Protein AF-A0A5B6WWS1-F1 (afdb_monomer_lite)

Secondary structure (DSSP, 8-state):
--HHHHHHHHHHTTS------PPPPS---TT-EEEEEEGGGTTEEES-GGG-HHHHHHHHHHHHTTSS-----S--HHHHSPPP---S----------------GGGS---HHHHHHHHHHTTSS-----------S--BTTTTBSS-GGG--

Organism: NCBI:txid47621

Sequence (153 aa):
MSYKELHQNLFDAHVVSPFYLTPLQPLFPKWYDAGAQCEYHAGISGHSIENCTAFKKMVEKLIKMGIVKFDDSPAANVARNPLPNHADQGVNGINDGGKKVKYEITEVKTPLRQVWKEMVERGLIILDSEERSEGKRNYCEFHNRGHGIQECT

pLDDT: mean 75.52, std 18.04, range [39.69, 97.12]

Structure (mmCIF, N/CA/C/O backbone):
data_AF-A0A5B6WWS1-F1
#
_entry.id   AF-A0A5B6WWS1-F1
#
loop_
_atom_site.group_PDB
_atom_site.id
_atom_site.type_symbol
_atom_site.label_atom_id
_atom_site.label_alt_id
_atom_site.label_comp_id
_atom_site.label_asym_id
_atom_site.label_entity_id
_atom_site.label_seq_id
_atom_site.pdbx_PDB_ins_code
_atom_site.Cartn_x
_atom_site.Cartn_y
_atom_site.Cartn_z
_atom_site.occupancy
_atom_site.B_iso_or_equiv
_atom_site.auth_seq_id
_atom_site.auth_comp_id
_atom_site.auth_asym_id
_atom_site.auth_atom_id
_atom_site.pdbx_PDB_model_num
ATOM 1 N N . MET A 1 1 ? 1.277 -13.202 10.695 1.00 86.25 1 MET A N 1
ATOM 2 C CA . MET A 1 1 ? 0.796 -12.998 9.315 1.00 86.25 1 MET A CA 1
ATOM 3 C C . MET A 1 1 ? 1.787 -12.085 8.614 1.00 86.25 1 MET A C 1
ATOM 5 O O . MET A 1 1 ? 2.157 -11.073 9.201 1.00 86.25 1 MET A O 1
ATOM 9 N N . SER A 1 2 ? 2.269 -12.479 7.439 1.00 94.69 2 SER A N 1
ATOM 10 C CA . SER A 1 2 ? 3.133 -11.664 6.570 1.00 94.69 2 SER A CA 1
ATOM 11 C C . SER A 1 2 ? 2.336 -10.562 5.861 1.00 94.69 2 SER A C 1
ATOM 13 O O . SER A 1 2 ? 1.105 -10.640 5.781 1.00 94.69 2 SER A O 1
ATOM 15 N N . TYR A 1 3 ? 3.009 -9.539 5.323 1.00 95.44 3 TYR A N 1
ATOM 16 C CA . TYR A 1 3 ? 2.316 -8.517 4.530 1.00 95.44 3 TYR A CA 1
ATOM 17 C C . TYR A 1 3 ? 1.773 -9.089 3.220 1.00 95.44 3 TYR A C 1
ATOM 19 O O . TYR A 1 3 ? 0.715 -8.654 2.770 1.00 95.44 3 TYR A O 1
ATOM 27 N N . LYS A 1 4 ? 2.432 -10.097 2.644 1.00 95.31 4 LYS A N 1
ATOM 28 C CA . LYS A 1 4 ? 1.928 -10.813 1.468 1.00 95.31 4 LYS A CA 1
ATOM 29 C C . LYS A 1 4 ? 0.587 -11.504 1.722 1.00 95.31 4 LYS A C 1
ATOM 31 O O . LYS A 1 4 ? -0.355 -11.309 0.957 1.00 95.31 4 LYS A O 1
ATOM 36 N N . GLU A 1 5 ? 0.478 -12.268 2.808 1.00 95.75 5 GLU A N 1
ATOM 37 C CA . GLU A 1 5 ? -0.782 -12.925 3.192 1.00 95.75 5 GLU A CA 1
ATOM 38 C C . GLU A 1 5 ? -1.873 -11.897 3.503 1.00 95.75 5 GLU A C 1
ATOM 40 O O . GLU A 1 5 ? -3.014 -12.042 3.068 1.00 95.75 5 GLU A O 1
ATOM 45 N N . LEU A 1 6 ? -1.516 -10.827 4.219 1.00 95.94 6 LEU A N 1
ATOM 46 C CA . LEU A 1 6 ? -2.450 -9.751 4.533 1.00 95.94 6 LEU A CA 1
ATOM 47 C C . LEU A 1 6 ? -2.970 -9.066 3.263 1.00 95.94 6 LEU A C 1
ATOM 49 O O . LEU A 1 6 ? -4.166 -8.820 3.153 1.00 95.94 6 LEU A O 1
ATOM 53 N N . HIS A 1 7 ? -2.094 -8.771 2.302 1.00 96.25 7 HIS A N 1
ATOM 54 C CA . HIS A 1 7 ? -2.489 -8.190 1.023 1.00 96.25 7 HIS A CA 1
ATOM 55 C C . HIS A 1 7 ? -3.470 -9.080 0.276 1.00 96.25 7 HIS A C 1
ATOM 57 O O . HIS A 1 7 ? -4.491 -8.578 -0.180 1.00 96.25 7 HIS A O 1
ATOM 63 N N . GLN A 1 8 ? -3.187 -10.382 0.191 1.00 96.31 8 GLN A N 1
ATOM 64 C CA . GLN A 1 8 ? -4.078 -11.325 -0.476 1.00 96.31 8 GLN A CA 1
ATOM 65 C C . GLN A 1 8 ? -5.467 -11.320 0.174 1.00 96.31 8 GLN A C 1
ATOM 67 O O . GLN A 1 8 ? -6.458 -11.106 -0.516 1.00 96.31 8 GLN A O 1
ATOM 72 N N . ASN A 1 9 ? -5.535 -11.417 1.505 1.00 95.31 9 ASN A N 1
ATOM 73 C CA . ASN A 1 9 ? -6.802 -11.377 2.239 1.00 95.31 9 ASN A CA 1
ATOM 74 C C . ASN A 1 9 ? -7.585 -10.075 1.995 1.00 95.31 9 ASN A C 1
ATOM 76 O O . ASN A 1 9 ? -8.802 -10.098 1.820 1.00 95.31 9 ASN A O 1
ATOM 80 N N . LEU A 1 10 ? -6.898 -8.927 1.989 1.00 95.75 10 LEU A N 1
ATOM 81 C CA . LEU A 1 10 ? -7.531 -7.626 1.754 1.00 95.75 10 LEU A CA 1
ATOM 82 C C . LEU A 1 10 ? -7.980 -7.447 0.301 1.00 95.75 10 LEU A C 1
ATOM 84 O O . LEU A 1 10 ? -8.990 -6.786 0.056 1.00 95.75 10 LEU A O 1
ATOM 88 N N . PHE A 1 11 ? -7.229 -8.001 -0.648 1.00 95.50 11 PHE A N 1
ATOM 89 C CA . PHE A 1 11 ? -7.561 -7.971 -2.065 1.00 95.50 11 PHE A CA 1
ATOM 90 C C . PHE A 1 11 ? -8.777 -8.856 -2.359 1.00 95.50 11 PHE A C 1
ATOM 92 O O . PHE A 1 11 ? -9.732 -8.386 -2.972 1.00 95.50 11 PHE A O 1
ATOM 99 N N . ASP A 1 12 ? -8.804 -10.082 -1.830 1.00 96.25 12 ASP A N 1
ATOM 100 C CA . ASP A 1 12 ? -9.931 -11.012 -1.980 1.00 96.25 12 ASP A CA 1
ATOM 101 C C . ASP A 1 12 ? -11.213 -10.460 -1.330 1.00 96.25 12 ASP A C 1
ATOM 103 O O . ASP A 1 12 ? -12.318 -10.609 -1.855 1.00 96.25 12 ASP A O 1
ATOM 107 N N . ALA A 1 13 ? -11.071 -9.739 -0.213 1.00 95.88 13 ALA A N 1
ATOM 108 C CA . ALA A 1 13 ? -12.163 -9.017 0.437 1.00 95.88 13 ALA A CA 1
ATOM 109 C C . ALA A 1 13 ? -12.550 -7.700 -0.269 1.00 95.88 13 ALA A C 1
ATOM 111 O O . ALA A 1 13 ? -13.444 -7.001 0.206 1.00 95.88 13 ALA A O 1
ATOM 112 N N . HIS A 1 14 ? -11.893 -7.345 -1.379 1.00 94.44 14 HIS A N 1
ATOM 113 C CA . HIS A 1 14 ? -12.109 -6.110 -2.143 1.00 94.44 14 HIS A CA 1
ATOM 114 C C . HIS A 1 14 ? -11.931 -4.821 -1.316 1.00 94.44 14 HIS A C 1
ATOM 116 O O . HIS A 1 14 ? -12.481 -3.769 -1.642 1.00 94.44 14 HIS A O 1
ATOM 122 N N . VAL A 1 15 ? -11.145 -4.887 -0.237 1.00 96.00 15 VAL A N 1
ATOM 123 C CA . VAL A 1 15 ? -10.828 -3.742 0.635 1.00 96.00 15 VAL A CA 1
ATOM 124 C C . VAL A 1 15 ? -9.686 -2.910 0.051 1.00 96.00 15 VAL A C 1
ATOM 126 O O . VAL A 1 15 ? -9.630 -1.695 0.252 1.00 96.00 15 VAL A O 1
ATOM 129 N N . VAL A 1 16 ? -8.769 -3.554 -0.673 1.00 94.56 16 VAL A N 1
ATOM 130 C CA . VAL A 1 16 ? -7.668 -2.898 -1.386 1.00 94.56 16 VAL A CA 1
ATOM 131 C C . VAL A 1 16 ? -7.631 -3.353 -2.839 1.00 94.56 16 VAL A C 1
ATOM 133 O O . VAL A 1 16 ? -8.012 -4.473 -3.163 1.00 94.56 16 VAL A O 1
ATOM 136 N N . SER A 1 17 ? -7.123 -2.488 -3.709 1.00 94.44 17 SER A N 1
ATOM 137 C CA . SER A 1 17 ? -6.822 -2.801 -5.105 1.00 94.44 17 SER A CA 1
ATOM 138 C C . SER A 1 17 ? -5.334 -2.565 -5.384 1.00 94.44 17 SER A C 1
ATOM 140 O O . SER A 1 17 ? -4.721 -1.740 -4.698 1.00 94.44 17 SER A O 1
ATOM 142 N N . PRO A 1 18 ? -4.755 -3.211 -6.413 1.00 92.50 18 PRO A N 1
ATOM 143 C CA . PRO A 1 18 ? -3.413 -2.910 -6.876 1.00 92.50 18 PRO A CA 1
ATOM 144 C C . PRO A 1 18 ? -3.265 -1.421 -7.177 1.00 92.50 18 PRO A C 1
ATOM 146 O O . PRO A 1 18 ? -4.122 -0.802 -7.813 1.00 92.50 18 PRO A O 1
ATOM 149 N N . PHE A 1 19 ? -2.168 -0.848 -6.702 1.00 91.06 19 PHE A N 1
ATOM 150 C CA . PHE A 1 19 ? -1.808 0.541 -6.903 1.00 91.06 19 PHE A CA 1
ATOM 151 C C . PHE A 1 19 ? -0.765 0.652 -8.011 1.00 91.06 19 PHE A C 1
ATOM 153 O O . PHE A 1 19 ? 0.421 0.387 -7.802 1.00 91.06 19 PHE A O 1
ATOM 160 N N . TYR A 1 20 ? -1.214 1.059 -9.192 1.00 90.31 20 TYR A N 1
ATOM 161 C CA . TYR A 1 20 ? -0.364 1.193 -10.366 1.00 90.31 20 TYR A CA 1
ATOM 162 C C . TYR A 1 20 ? 0.607 2.362 -10.205 1.00 90.31 20 TYR A C 1
ATOM 164 O O . TYR A 1 20 ? 0.205 3.509 -10.006 1.00 90.31 20 TYR A O 1
ATOM 172 N N . LEU A 1 21 ? 1.897 2.055 -10.305 1.00 88.44 21 LEU A N 1
ATOM 173 C CA . LEU A 1 21 ? 2.975 3.032 -10.306 1.00 88.44 21 LEU A CA 1
ATOM 174 C C . LEU A 1 21 ? 3.676 3.043 -11.657 1.00 88.44 21 LEU A C 1
ATOM 176 O O . LEU A 1 21 ? 3.761 2.026 -12.342 1.00 88.44 21 LEU A O 1
ATOM 180 N N . THR A 1 22 ? 4.246 4.189 -12.009 1.00 85.88 22 THR A N 1
ATOM 181 C CA . THR A 1 22 ? 5.213 4.251 -13.102 1.00 85.88 22 THR A CA 1
ATOM 182 C C . THR A 1 22 ? 6.509 3.576 -12.641 1.00 85.88 22 THR A C 1
ATOM 184 O O . THR A 1 22 ? 7.047 3.973 -11.601 1.00 85.88 22 THR A O 1
ATOM 187 N N . PRO A 1 23 ? 7.032 2.573 -13.372 1.00 83.50 23 PRO A N 1
ATOM 188 C CA . PRO A 1 23 ? 8.312 1.959 -13.043 1.00 83.50 23 PRO A CA 1
ATOM 189 C C . PRO A 1 23 ? 9.442 2.991 -13.006 1.00 83.50 23 PRO A C 1
ATOM 191 O O . PRO A 1 23 ? 9.460 3.946 -13.787 1.00 83.50 23 PRO A O 1
ATOM 194 N N . LEU A 1 24 ? 10.402 2.787 -12.103 1.00 84.19 24 LEU A N 1
ATOM 195 C CA . LEU A 1 24 ? 11.589 3.635 -12.032 1.00 84.19 24 LEU A CA 1
ATOM 196 C C . LEU A 1 24 ? 12.402 3.518 -13.323 1.00 84.19 24 LEU A C 1
ATOM 198 O O . LEU A 1 24 ? 12.592 2.428 -13.863 1.00 84.19 24 LEU A O 1
ATOM 202 N N . GLN A 1 25 ? 12.905 4.656 -13.795 1.00 85.56 25 GLN A N 1
ATOM 203 C CA . GLN A 1 25 ? 13.852 4.690 -14.902 1.00 85.56 25 GLN A CA 1
ATOM 204 C C . GLN A 1 25 ? 15.257 4.252 -14.435 1.00 85.56 25 GLN A C 1
ATOM 206 O O . GLN A 1 25 ? 15.521 4.299 -13.232 1.00 85.56 25 GLN A O 1
ATOM 211 N N . PRO A 1 26 ? 16.165 3.859 -15.355 1.00 77.88 26 PRO A N 1
ATOM 212 C CA . PRO A 1 26 ? 17.437 3.161 -15.079 1.00 77.88 26 PRO A CA 1
ATOM 213 C C . PRO A 1 26 ? 18.489 3.784 -14.130 1.00 77.88 26 PRO A C 1
ATOM 215 O O . PRO A 1 26 ? 19.613 3.304 -14.070 1.00 77.88 26 PRO A O 1
ATOM 218 N N . LEU A 1 27 ? 18.174 4.797 -13.331 1.00 84.25 27 LEU A N 1
ATOM 219 C CA . LEU A 1 27 ? 19.013 5.298 -12.236 1.00 84.25 27 LEU A CA 1
ATOM 220 C C . LEU A 1 27 ? 18.501 4.737 -10.905 1.00 84.25 27 LEU A C 1
ATOM 222 O O . LEU A 1 27 ? 17.960 5.459 -10.065 1.00 84.25 27 LEU A O 1
ATOM 226 N N . PHE A 1 28 ? 18.618 3.418 -10.742 1.00 87.25 28 PHE A N 1
ATOM 227 C CA . PHE A 1 28 ? 18.028 2.722 -9.605 1.00 87.25 28 PHE A CA 1
ATOM 228 C C . PHE A 1 28 ? 18.725 3.079 -8.279 1.00 87.25 28 PHE A C 1
ATOM 230 O O . PHE A 1 28 ? 19.957 3.059 -8.194 1.00 87.25 28 PHE A O 1
ATOM 237 N N . PRO A 1 29 ? 17.960 3.385 -7.216 1.00 88.38 29 PRO A N 1
ATOM 238 C CA . PRO A 1 29 ? 18.511 3.574 -5.879 1.00 88.38 29 PRO A CA 1
ATOM 239 C C . PRO A 1 29 ? 19.217 2.319 -5.353 1.00 88.38 29 PRO A C 1
ATOM 241 O O . PRO A 1 29 ? 18.876 1.204 -5.727 1.00 88.38 29 PRO A O 1
ATOM 244 N N . LYS A 1 30 ? 20.120 2.476 -4.377 1.00 90.38 30 LYS A N 1
ATOM 245 C CA . LYS A 1 30 ? 20.834 1.341 -3.75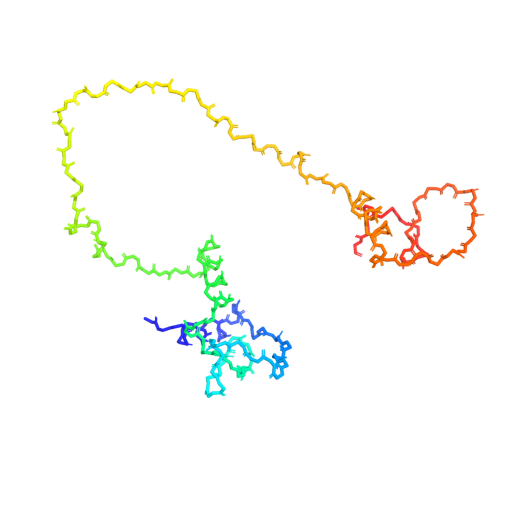1 1.00 90.38 30 LYS A CA 1
ATOM 246 C C . LYS A 1 30 ? 19.923 0.300 -3.088 1.00 90.38 30 LYS A C 1
ATOM 248 O O . LYS A 1 30 ? 20.347 -0.829 -2.897 1.00 90.38 30 LYS A O 1
ATOM 253 N N . TRP A 1 31 ? 18.716 0.695 -2.685 1.00 89.56 31 TRP A N 1
ATOM 254 C CA . TRP A 1 31 ? 17.733 -0.207 -2.080 1.00 89.56 31 TRP A CA 1
ATOM 255 C C . TRP A 1 31 ? 16.928 -1.001 -3.116 1.00 89.56 31 TRP A C 1
ATOM 257 O O . TRP A 1 31 ? 16.173 -1.886 -2.726 1.00 89.56 31 TRP A O 1
ATOM 267 N N . TYR A 1 32 ? 17.049 -0.669 -4.405 1.00 93.19 32 TYR A N 1
ATOM 268 C CA . TYR A 1 32 ? 16.308 -1.323 -5.474 1.00 93.19 32 TYR A CA 1
ATOM 269 C C . TYR A 1 32 ? 16.814 -2.750 -5.687 1.00 93.19 32 TYR A C 1
ATOM 271 O O . TYR A 1 32 ? 17.998 -2.972 -5.938 1.00 93.19 32 TYR A O 1
ATOM 279 N N . ASP A 1 33 ? 15.892 -3.700 -5.651 1.00 93.25 33 ASP A N 1
ATOM 280 C CA . ASP A 1 33 ? 16.120 -5.106 -5.947 1.00 93.25 33 ASP A CA 1
ATOM 281 C C . ASP A 1 33 ? 15.341 -5.501 -7.208 1.00 93.25 33 ASP A C 1
ATOM 283 O O . ASP A 1 33 ? 14.112 -5.581 -7.203 1.00 93.25 33 ASP A O 1
ATOM 287 N N . ALA A 1 34 ? 16.066 -5.760 -8.299 1.00 91.62 34 ALA A N 1
ATOM 288 C CA . ALA A 1 34 ? 15.482 -6.157 -9.579 1.00 91.62 34 ALA A CA 1
ATOM 289 C C . ALA A 1 34 ? 14.774 -7.525 -9.525 1.00 91.62 34 ALA A C 1
ATOM 291 O O . ALA A 1 34 ? 13.881 -7.776 -10.336 1.00 91.62 34 ALA A O 1
ATOM 292 N N . GLY A 1 35 ? 15.168 -8.397 -8.588 1.00 94.06 35 GLY A N 1
ATOM 293 C CA . GLY A 1 35 ? 14.564 -9.714 -8.386 1.00 94.06 35 GLY A CA 1
ATOM 294 C C . GLY A 1 35 ? 13.309 -9.684 -7.514 1.00 94.06 35 GLY A C 1
ATOM 295 O O . GLY A 1 35 ? 12.534 -10.639 -7.528 1.00 94.06 35 GLY A O 1
ATOM 296 N N . ALA A 1 36 ? 13.079 -8.596 -6.777 1.00 95.31 36 ALA A N 1
ATOM 297 C CA . ALA A 1 36 ? 11.898 -8.436 -5.944 1.00 95.31 36 ALA A CA 1
ATOM 298 C C . ALA A 1 36 ? 10.762 -7.754 -6.709 1.00 95.31 36 ALA A C 1
ATOM 300 O O . ALA A 1 36 ? 10.981 -6.775 -7.419 1.00 95.31 36 ALA A O 1
ATOM 301 N N . GLN A 1 37 ? 9.537 -8.232 -6.501 1.00 95.19 37 GLN A N 1
ATOM 302 C CA . GLN A 1 37 ? 8.310 -7.652 -7.044 1.00 95.19 37 GLN A CA 1
ATOM 303 C C . GLN A 1 37 ? 7.326 -7.346 -5.915 1.00 95.19 37 GLN A C 1
ATOM 305 O O . GLN A 1 37 ? 7.267 -8.077 -4.924 1.00 95.19 37 GLN A O 1
ATOM 310 N N . CYS A 1 38 ? 6.544 -6.278 -6.073 1.00 95.75 38 CYS A N 1
ATOM 311 C CA . CYS A 1 38 ? 5.551 -5.865 -5.085 1.00 95.75 38 CYS A CA 1
ATOM 312 C C . CYS A 1 38 ? 4.131 -6.106 -5.603 1.00 95.75 38 CYS A C 1
ATOM 314 O O . CYS A 1 38 ? 3.676 -5.436 -6.531 1.00 95.75 38 CYS A O 1
ATOM 316 N N . GLU A 1 39 ? 3.402 -7.024 -4.972 1.00 95.94 39 GLU A N 1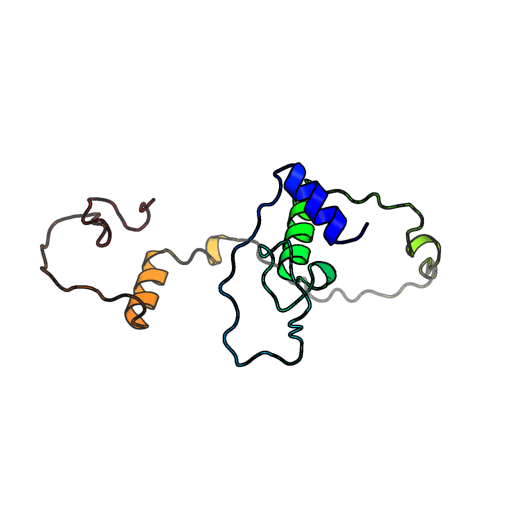
ATOM 317 C CA . GLU A 1 39 ? 2.029 -7.387 -5.337 1.00 95.94 39 GLU A CA 1
ATOM 318 C C . GLU A 1 39 ? 1.065 -6.198 -5.211 1.00 95.94 39 GLU A C 1
ATOM 320 O O . GLU A 1 39 ? 0.225 -5.987 -6.086 1.00 95.94 39 GLU A O 1
ATOM 325 N N . TYR A 1 40 ? 1.252 -5.350 -4.192 1.00 96.56 40 TYR A N 1
ATOM 326 C CA . TYR A 1 40 ? 0.463 -4.126 -4.025 1.00 96.56 40 TYR A CA 1
ATOM 327 C C . TYR A 1 40 ? 0.681 -3.124 -5.164 1.00 96.56 40 TYR A C 1
ATOM 329 O O . TYR A 1 40 ? -0.199 -2.322 -5.450 1.00 96.56 40 TYR A O 1
ATOM 337 N N . HIS A 1 41 ? 1.822 -3.188 -5.854 1.00 96.00 41 HIS A N 1
ATOM 338 C CA . HIS A 1 41 ? 2.132 -2.358 -7.017 1.00 96.00 41 HIS A CA 1
ATOM 339 C C . HIS A 1 41 ? 2.009 -3.114 -8.339 1.00 96.00 41 HIS A C 1
ATOM 341 O O . HIS A 1 41 ? 2.774 -2.865 -9.267 1.00 96.00 41 HIS A O 1
ATOM 347 N N . ALA A 1 42 ? 1.065 -4.056 -8.420 1.00 93.94 42 ALA A N 1
ATOM 348 C CA . ALA A 1 42 ? 0.804 -4.845 -9.623 1.00 93.94 42 ALA A CA 1
ATOM 349 C C . ALA A 1 42 ? 2.054 -5.577 -10.162 1.00 93.94 42 ALA A C 1
ATOM 351 O O . ALA A 1 42 ? 2.224 -5.735 -11.368 1.00 93.94 42 ALA A O 1
ATOM 352 N N . GLY A 1 43 ? 2.944 -6.015 -9.266 1.00 92.94 43 GLY A N 1
ATOM 353 C CA . GLY A 1 43 ? 4.119 -6.816 -9.614 1.00 92.94 43 GLY A CA 1
ATOM 354 C C . GLY A 1 43 ? 5.322 -6.020 -10.127 1.00 92.94 43 GLY A C 1
ATOM 355 O O . GLY A 1 43 ? 6.242 -6.616 -10.681 1.00 92.94 43 GLY A O 1
ATOM 356 N N . ILE A 1 44 ? 5.354 -4.694 -9.947 1.00 91.81 44 ILE A N 1
ATOM 357 C CA . ILE A 1 44 ? 6.513 -3.876 -10.339 1.00 91.81 44 ILE A CA 1
ATOM 358 C C . ILE A 1 44 ? 7.778 -4.338 -9.606 1.00 91.81 44 ILE A C 1
ATOM 360 O O . ILE A 1 44 ? 7.770 -4.526 -8.385 1.00 91.81 44 ILE A O 1
ATOM 364 N N . SER A 1 45 ? 8.871 -4.468 -10.364 1.00 93.31 45 SER A N 1
ATOM 365 C CA . SER A 1 45 ? 10.194 -4.803 -9.838 1.00 93.31 45 SER A CA 1
ATOM 366 C C . SER A 1 45 ? 10.808 -3.656 -9.034 1.00 93.31 45 SER A C 1
ATOM 368 O O . SER A 1 45 ? 10.714 -2.487 -9.425 1.00 93.31 45 SER A O 1
ATOM 370 N N . GLY A 1 46 ? 11.497 -3.992 -7.946 1.00 93.94 46 GLY A N 1
ATOM 371 C CA . GLY A 1 46 ? 12.317 -3.064 -7.169 1.00 93.94 46 GLY A CA 1
ATOM 372 C C . GLY A 1 46 ? 12.270 -3.283 -5.665 1.00 93.94 46 GLY A C 1
ATOM 373 O O . GLY A 1 46 ? 13.240 -2.994 -4.975 1.00 93.94 46 GLY A O 1
ATOM 374 N N . HIS A 1 47 ? 11.146 -3.756 -5.134 1.00 94.94 47 HIS A N 1
ATOM 375 C CA . HIS A 1 47 ? 11.010 -4.108 -3.722 1.00 94.94 47 HIS A CA 1
ATOM 376 C C . HIS A 1 47 ? 9.917 -5.160 -3.545 1.00 94.94 47 HIS A C 1
ATOM 378 O O . HIS A 1 47 ? 9.015 -5.265 -4.371 1.00 94.94 47 HIS A O 1
ATOM 384 N N . SER A 1 48 ? 9.981 -5.920 -2.455 1.00 96.81 48 SER A N 1
ATOM 385 C CA . SER A 1 48 ? 8.925 -6.856 -2.068 1.00 96.81 48 SER A CA 1
ATOM 386 C C . SER A 1 48 ? 7.813 -6.149 -1.295 1.00 96.81 48 SER A C 1
ATOM 388 O O . SER A 1 48 ? 8.035 -5.095 -0.690 1.00 96.81 48 SER A O 1
ATOM 390 N N . ILE A 1 49 ? 6.626 -6.754 -1.229 1.00 96.75 49 ILE A N 1
ATOM 391 C CA . ILE A 1 49 ? 5.521 -6.217 -0.423 1.00 96.75 49 ILE A CA 1
ATOM 392 C C . ILE A 1 49 ? 5.859 -6.081 1.069 1.00 96.75 49 ILE A C 1
ATOM 394 O O . ILE A 1 49 ? 5.409 -5.141 1.723 1.00 96.75 49 ILE A O 1
ATOM 398 N N . GLU A 1 50 ? 6.744 -6.935 1.588 1.00 96.50 50 GLU A N 1
ATOM 399 C CA . GLU A 1 50 ? 7.250 -6.851 2.964 1.00 96.50 50 GLU A CA 1
ATOM 400 C C . GLU A 1 50 ? 7.994 -5.531 3.237 1.00 96.50 50 GLU A C 1
ATOM 402 O O . GLU A 1 50 ? 7.990 -5.023 4.361 1.00 96.50 50 GLU A O 1
ATOM 407 N N . ASN A 1 51 ? 8.585 -4.928 2.203 1.00 95.44 51 ASN A N 1
ATOM 408 C CA . ASN A 1 51 ? 9.287 -3.645 2.264 1.00 95.44 51 ASN A CA 1
ATOM 409 C C . ASN A 1 51 ? 8.477 -2.486 1.660 1.00 95.44 51 ASN A C 1
ATOM 411 O O . ASN A 1 51 ? 8.965 -1.357 1.601 1.00 95.44 51 ASN A O 1
ATOM 415 N N . CYS A 1 52 ? 7.230 -2.723 1.247 1.00 95.50 52 CYS A N 1
ATOM 416 C CA . CYS A 1 52 ? 6.394 -1.706 0.624 1.00 95.50 52 CYS A CA 1
ATOM 417 C C . CYS A 1 52 ? 5.847 -0.715 1.660 1.00 95.50 52 CYS A C 1
ATOM 419 O O . CYS A 1 52 ? 4.828 -0.942 2.315 1.00 95.50 52 CYS A O 1
ATOM 421 N N . THR A 1 53 ? 6.501 0.439 1.785 1.00 94.81 53 THR A N 1
ATOM 422 C CA . THR A 1 53 ? 6.070 1.513 2.695 1.00 94.81 53 THR A CA 1
ATOM 423 C C . THR A 1 53 ? 4.661 2.019 2.379 1.00 94.81 53 THR A C 1
ATOM 425 O O . THR A 1 53 ? 3.917 2.373 3.293 1.00 94.81 53 THR A O 1
ATOM 428 N N . ALA A 1 54 ? 4.270 2.044 1.101 1.00 95.19 54 ALA A N 1
ATOM 429 C CA . ALA A 1 54 ? 2.928 2.456 0.696 1.00 95.19 54 ALA A CA 1
ATOM 430 C C . ALA A 1 54 ? 1.860 1.489 1.228 1.00 95.19 54 ALA A C 1
ATOM 432 O O . ALA A 1 54 ? 0.874 1.934 1.817 1.00 95.19 54 ALA A O 1
ATOM 433 N N . PHE A 1 55 ? 2.093 0.179 1.101 1.00 96.62 55 PHE A N 1
ATOM 434 C CA . PHE A 1 55 ? 1.185 -0.838 1.621 1.00 96.62 55 PHE A CA 1
ATOM 435 C C . PHE A 1 55 ? 1.094 -0.787 3.151 1.00 96.62 55 PHE A C 1
ATOM 437 O O . PHE A 1 55 ? -0.006 -0.765 3.696 1.00 96.62 55 PHE A O 1
ATOM 444 N N . LYS A 1 56 ? 2.225 -0.643 3.857 1.00 97.12 56 LYS A N 1
ATOM 445 C CA . LYS A 1 56 ? 2.243 -0.494 5.326 1.00 97.12 56 LYS A CA 1
ATOM 446 C C . LYS A 1 56 ? 1.403 0.692 5.801 1.00 97.12 56 LYS A C 1
ATOM 448 O O . LYS A 1 56 ? 0.566 0.541 6.686 1.00 97.12 56 LYS A O 1
ATOM 453 N N . LYS A 1 57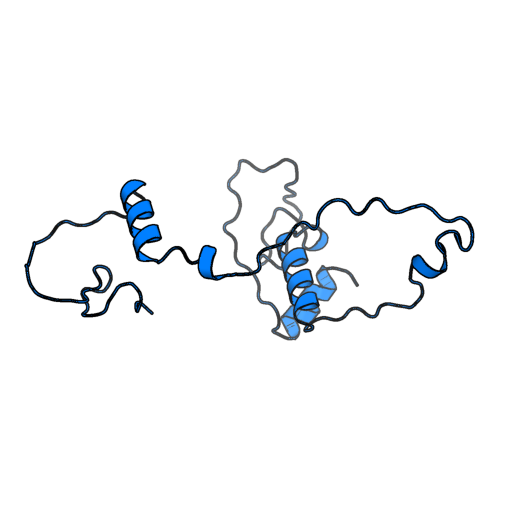 ? 1.551 1.855 5.159 1.00 97.00 57 LYS A N 1
ATOM 454 C CA . LYS A 1 57 ? 0.731 3.042 5.460 1.00 97.00 57 LYS A CA 1
ATOM 455 C C . LYS A 1 57 ? -0.753 2.824 5.161 1.00 97.00 57 LYS A C 1
ATOM 457 O O . LYS A 1 57 ? -1.602 3.340 5.887 1.00 97.00 57 LYS A O 1
ATOM 462 N N . MET A 1 58 ? -1.078 2.073 4.109 1.00 96.50 58 MET A N 1
ATOM 463 C CA . MET A 1 58 ? -2.462 1.711 3.808 1.00 96.50 58 MET A CA 1
ATOM 464 C C . MET A 1 58 ? -3.049 0.822 4.910 1.00 96.50 58 MET A C 1
ATOM 466 O O . MET A 1 58 ? -4.135 1.112 5.405 1.00 96.50 58 MET A O 1
ATOM 470 N N . VAL A 1 59 ? -2.313 -0.198 5.359 1.00 96.00 59 VAL A N 1
ATOM 471 C CA . VAL A 1 59 ? -2.715 -1.061 6.481 1.00 96.00 59 VAL A CA 1
ATOM 472 C C . VAL A 1 59 ? -2.925 -0.238 7.754 1.00 96.00 59 VAL A C 1
ATOM 474 O O . VAL A 1 59 ? -3.974 -0.353 8.381 1.00 96.00 59 VAL A O 1
ATOM 477 N N . GLU A 1 60 ? -2.002 0.664 8.102 1.00 96.31 60 GLU A N 1
ATOM 478 C CA . GLU A 1 60 ? -2.174 1.579 9.241 1.00 96.31 60 GLU A CA 1
ATOM 479 C C . GLU A 1 60 ? -3.461 2.410 9.138 1.00 96.31 60 GLU A C 1
ATOM 481 O O . GLU A 1 60 ? -4.159 2.611 10.133 1.00 96.31 60 GLU A O 1
ATOM 486 N N . LYS A 1 61 ? -3.801 2.893 7.938 1.00 96.62 61 LYS A N 1
ATOM 487 C CA . LYS A 1 61 ? -5.048 3.627 7.701 1.00 96.62 61 LYS A CA 1
ATOM 488 C C . LYS A 1 61 ? -6.271 2.729 7.906 1.00 96.62 61 LYS A C 1
ATOM 490 O O . LYS A 1 61 ? -7.217 3.162 8.559 1.00 96.62 61 LYS A O 1
ATOM 495 N N . LEU A 1 62 ? -6.245 1.492 7.408 1.00 95.75 62 LEU A N 1
ATOM 496 C CA . LEU A 1 62 ? -7.334 0.525 7.596 1.00 95.75 62 LEU A CA 1
ATOM 497 C C . LEU A 1 62 ? -7.546 0.169 9.073 1.00 95.75 62 LEU A C 1
ATOM 499 O O . LEU A 1 62 ? -8.694 0.053 9.502 1.00 95.75 62 LEU A O 1
ATOM 503 N N . ILE A 1 63 ? -6.467 0.066 9.855 1.00 95.25 63 ILE A N 1
ATOM 504 C CA . ILE A 1 63 ? -6.538 -0.125 11.311 1.00 95.25 63 ILE A CA 1
ATOM 505 C C . ILE A 1 63 ? -7.195 1.086 11.975 1.00 95.25 63 ILE A C 1
ATOM 507 O O . ILE A 1 63 ? -8.134 0.933 12.751 1.00 95.25 63 ILE A O 1
ATOM 511 N N . LYS A 1 64 ? -6.754 2.306 11.640 1.00 95.31 64 LYS A N 1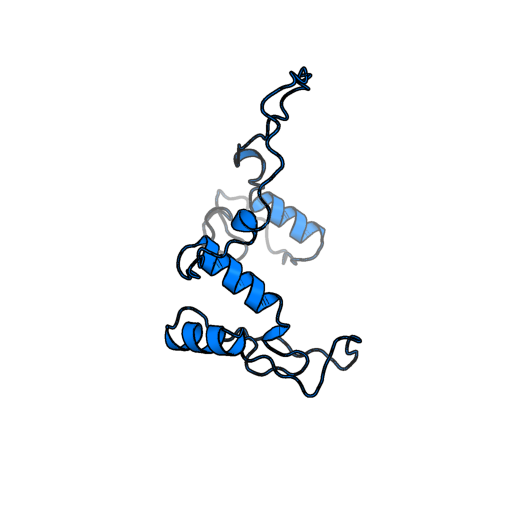
ATOM 512 C CA . LYS A 1 64 ? -7.333 3.546 12.194 1.00 95.31 64 LYS A CA 1
ATOM 513 C C . LYS A 1 64 ? -8.814 3.713 11.851 1.00 95.31 64 LYS A C 1
ATOM 515 O O . LYS A 1 64 ? -9.557 4.287 12.636 1.00 95.31 64 LYS A O 1
ATOM 520 N N . MET A 1 65 ? -9.240 3.210 10.694 1.00 94.50 65 MET A N 1
ATOM 521 C CA . MET A 1 65 ? -10.646 3.181 10.279 1.00 94.50 65 MET A CA 1
ATOM 522 C C . MET A 1 65 ? -11.440 2.031 10.922 1.00 94.50 65 MET A C 1
ATOM 524 O O . MET A 1 65 ? -12.654 1.970 10.753 1.00 94.50 65 MET A O 1
ATOM 528 N N . GLY A 1 66 ? -10.782 1.113 11.637 1.00 93.12 66 GLY A N 1
ATOM 529 C CA . GLY A 1 66 ? -11.407 -0.051 12.267 1.00 93.12 66 GLY A CA 1
ATOM 530 C C . GLY A 1 66 ? -11.818 -1.163 11.296 1.00 93.12 66 GLY A C 1
ATOM 531 O O . GLY A 1 66 ? -12.511 -2.087 11.717 1.00 93.12 66 GLY A O 1
ATOM 532 N N . ILE A 1 67 ? -11.401 -1.082 10.025 1.00 92.50 67 ILE A N 1
ATOM 533 C CA . ILE A 1 67 ? -11.686 -2.084 8.982 1.00 92.50 67 ILE A CA 1
ATOM 534 C C . ILE A 1 67 ? -10.857 -3.345 9.227 1.00 92.50 67 ILE A C 1
ATOM 536 O O . ILE A 1 67 ? -11.358 -4.459 9.105 1.00 92.50 67 ILE A O 1
ATOM 540 N N . VAL A 1 68 ? -9.587 -3.161 9.590 1.00 90.75 68 VAL A N 1
ATOM 541 C CA . VAL A 1 68 ? -8.681 -4.247 9.965 1.00 90.75 68 VAL A CA 1
ATOM 542 C C . VAL A 1 68 ? -8.435 -4.171 11.460 1.00 90.75 68 VAL A C 1
ATOM 544 O O . VAL A 1 68 ? -8.137 -3.104 11.993 1.00 90.75 68 VAL A O 1
ATOM 547 N N . LYS A 1 69 ? -8.534 -5.312 12.136 1.00 88.69 69 LYS A N 1
ATOM 548 C CA . LYS A 1 69 ? -8.165 -5.463 13.540 1.00 88.69 69 LYS A CA 1
ATOM 549 C C . LYS A 1 69 ? -7.173 -6.606 13.640 1.00 88.69 69 LYS A C 1
ATOM 551 O O . LYS A 1 69 ? -7.380 -7.659 13.045 1.00 88.69 69 LYS A O 1
ATOM 556 N N . PHE A 1 70 ? -6.098 -6.368 14.368 1.00 83.31 70 PHE A N 1
ATOM 557 C CA . PHE A 1 70 ? -5.201 -7.421 14.804 1.00 83.31 70 PHE A CA 1
ATOM 558 C C . PHE A 1 70 ? -5.555 -7.685 16.256 1.00 83.31 70 PHE A C 1
ATOM 560 O O . PHE A 1 70 ? -5.698 -6.731 17.020 1.00 83.31 70 PHE A O 1
ATOM 567 N N . ASP A 1 71 ? -5.759 -8.947 16.619 1.00 79.25 71 ASP A N 1
ATOM 568 C CA . ASP A 1 71 ? -5.979 -9.279 18.017 1.00 79.25 71 ASP A CA 1
ATOM 569 C C . ASP A 1 71 ? -4.728 -8.887 18.804 1.00 79.25 71 ASP A C 1
ATOM 571 O O . ASP A 1 71 ? -3.626 -9.383 18.542 1.00 79.25 71 ASP A O 1
ATOM 575 N N . ASP A 1 72 ? -4.905 -7.999 19.779 1.00 61.56 72 ASP A N 1
ATOM 576 C CA . ASP A 1 72 ? -3.921 -7.754 20.821 1.00 61.56 72 ASP A CA 1
ATOM 577 C C . ASP A 1 72 ? -3.858 -9.022 21.679 1.00 61.56 72 ASP A C 1
ATOM 579 O O . ASP A 1 72 ? -4.522 -9.136 22.710 1.00 61.56 72 ASP A O 1
ATOM 583 N N . SER A 1 73 ? -3.113 -10.037 21.233 1.00 56.88 73 SER A N 1
ATOM 584 C CA . SER A 1 73 ? -2.824 -11.184 22.090 1.00 56.88 73 SER A CA 1
ATOM 585 C C . SER A 1 73 ? -2.268 -10.651 23.425 1.00 56.88 73 SER A C 1
ATOM 587 O O . SER A 1 73 ? -1.297 -9.887 23.399 1.00 56.88 73 SER A O 1
ATOM 589 N N . PRO A 1 74 ? -2.836 -11.019 24.595 1.00 50.81 74 PRO A N 1
ATOM 590 C CA . PRO A 1 74 ? -2.530 -10.386 25.882 1.00 50.81 74 PRO A CA 1
ATOM 591 C C . PRO A 1 74 ? -1.110 -10.608 26.401 1.00 50.81 74 PRO A C 1
ATOM 593 O O . PRO A 1 74 ? -0.769 -10.108 27.471 1.00 50.81 74 PRO A O 1
ATOM 596 N N . ALA A 1 75 ? -0.239 -11.286 25.654 1.00 50.22 75 ALA A N 1
ATOM 597 C CA . ALA A 1 75 ? 1.199 -11.193 25.873 1.00 50.22 75 ALA A CA 1
ATOM 598 C C . ALA A 1 75 ? 1.727 -9.829 25.386 1.00 50.22 75 ALA A C 1
ATOM 600 O O . ALA A 1 75 ? 2.736 -9.731 24.690 1.00 50.22 75 ALA A O 1
ATOM 601 N N . ALA A 1 76 ? 1.027 -8.757 25.760 1.00 52.09 76 ALA A N 1
ATOM 602 C CA . ALA A 1 76 ? 1.522 -7.409 25.698 1.00 52.09 76 ALA A CA 1
ATOM 603 C C . ALA A 1 76 ? 2.881 -7.403 26.395 1.00 52.09 76 ALA A C 1
ATOM 605 O O . ALA A 1 76 ? 3.012 -7.797 27.556 1.00 52.09 76 ALA A O 1
ATOM 606 N N . ASN A 1 77 ? 3.893 -6.895 25.702 1.00 54.28 77 ASN A N 1
ATOM 607 C CA . ASN A 1 77 ? 5.221 -6.636 26.259 1.00 54.28 77 ASN A CA 1
ATOM 608 C C . ASN A 1 77 ? 5.166 -5.774 27.550 1.00 54.28 77 ASN A C 1
ATOM 610 O O . ASN A 1 77 ? 6.138 -5.706 28.294 1.00 54.28 77 ASN A O 1
ATOM 614 N N . VAL A 1 78 ? 4.005 -5.169 27.836 1.00 54.09 78 VAL A N 1
ATOM 615 C CA . VAL A 1 78 ? 3.625 -4.461 29.067 1.00 54.09 78 VAL A CA 1
ATOM 616 C C . VAL A 1 78 ? 3.526 -5.387 30.292 1.00 54.09 78 VAL A C 1
ATOM 618 O O . VAL A 1 78 ? 3.953 -4.997 31.372 1.00 54.09 78 VAL A O 1
ATOM 621 N N . ALA A 1 79 ? 3.037 -6.626 30.155 1.00 53.69 79 ALA A N 1
ATOM 622 C CA . ALA A 1 79 ? 2.920 -7.565 31.280 1.00 53.69 79 ALA A CA 1
ATOM 623 C C . ALA A 1 79 ? 4.283 -8.109 31.745 1.00 53.69 79 ALA A C 1
ATOM 625 O O . ALA A 1 79 ? 4.450 -8.473 32.907 1.00 53.69 79 ALA A O 1
ATOM 626 N N . ARG A 1 80 ? 5.274 -8.148 30.843 1.00 53.22 80 ARG A N 1
ATOM 627 C CA . ARG A 1 80 ? 6.641 -8.599 31.151 1.00 53.22 80 ARG A CA 1
ATOM 628 C C . ARG A 1 80 ? 7.553 -7.467 31.635 1.00 53.22 80 ARG A C 1
ATOM 630 O O . ARG A 1 80 ? 8.591 -7.752 32.222 1.00 53.22 80 ARG A O 1
ATOM 637 N N . ASN A 1 81 ? 7.172 -6.211 31.408 1.00 55.97 81 ASN A N 1
ATOM 638 C CA . ASN A 1 81 ? 7.909 -5.037 31.864 1.00 55.97 81 ASN A CA 1
ATOM 639 C C . ASN A 1 81 ? 6.965 -4.053 32.575 1.00 55.97 81 ASN A C 1
ATOM 641 O O . ASN A 1 81 ? 6.669 -2.984 32.030 1.00 55.97 81 ASN A O 1
ATOM 645 N N . PRO A 1 82 ? 6.452 -4.413 33.767 1.00 66.31 82 PRO A N 1
ATOM 646 C CA . PRO A 1 82 ? 5.740 -3.451 34.591 1.00 66.31 82 PRO A CA 1
ATOM 647 C C . PRO A 1 82 ? 6.673 -2.270 34.883 1.00 66.31 82 PRO A C 1
ATOM 649 O O . PRO A 1 82 ? 7.841 -2.454 35.227 1.00 66.31 82 PRO A O 1
ATOM 652 N N . LEU A 1 83 ? 6.166 -1.047 34.716 1.00 64.62 83 LEU A N 1
ATOM 653 C CA . LEU A 1 83 ? 6.881 0.149 35.153 1.00 64.62 83 LEU A CA 1
ATOM 654 C C . LEU A 1 83 ? 7.145 0.046 36.667 1.00 64.62 83 LEU A C 1
ATOM 656 O O . LEU A 1 83 ? 6.284 -0.471 37.388 1.00 64.62 83 LEU A O 1
ATOM 660 N N . PRO A 1 84 ? 8.298 0.525 37.166 1.00 69.75 84 PRO A N 1
ATOM 661 C CA . PRO A 1 84 ? 8.544 0.561 38.597 1.00 69.75 84 PRO A CA 1
ATOM 662 C C . PRO A 1 84 ? 7.412 1.323 39.295 1.00 69.75 84 PRO A C 1
ATOM 664 O O . PRO A 1 84 ? 7.043 2.431 38.901 1.00 69.75 84 PRO A O 1
ATOM 667 N N . ASN A 1 85 ? 6.832 0.698 40.316 1.00 64.31 85 ASN A N 1
ATOM 668 C CA . ASN A 1 85 ? 5.812 1.309 41.151 1.00 64.31 85 ASN A CA 1
ATOM 669 C C . ASN A 1 85 ? 6.454 2.453 41.956 1.00 64.31 85 ASN A C 1
ATOM 671 O O . ASN A 1 85 ? 7.200 2.199 42.898 1.00 64.31 85 ASN A O 1
ATOM 675 N N . HIS A 1 86 ? 6.176 3.700 41.576 1.00 64.12 86 HIS A N 1
ATOM 676 C CA . HIS A 1 86 ? 6.618 4.903 42.288 1.00 64.12 86 HIS A CA 1
ATOM 677 C C . HIS A 1 86 ? 5.536 5.450 43.235 1.00 64.12 86 HIS A C 1
ATOM 679 O O . HIS A 1 86 ? 5.398 6.663 43.395 1.00 64.12 86 HIS A O 1
ATOM 685 N N . ALA A 1 87 ? 4.755 4.576 43.875 1.00 59.56 87 ALA A N 1
ATOM 686 C CA . ALA A 1 87 ? 3.894 4.957 44.992 1.00 59.56 87 ALA A CA 1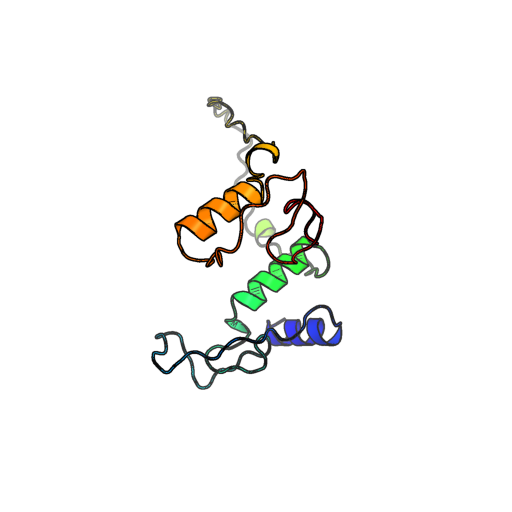
ATOM 687 C C . ALA A 1 87 ? 4.732 5.207 46.257 1.00 59.56 87 ALA A C 1
ATOM 689 O O . ALA A 1 87 ? 4.794 4.359 47.136 1.00 59.56 87 ALA A O 1
ATOM 690 N N . ASP A 1 88 ? 5.440 6.336 46.257 1.00 59.06 88 ASP A N 1
ATOM 691 C CA . ASP A 1 88 ? 5.794 7.199 47.394 1.00 59.06 88 ASP A CA 1
ATOM 692 C C . ASP A 1 88 ? 7.125 7.892 47.114 1.00 59.06 88 ASP A C 1
ATOM 694 O O . ASP A 1 88 ? 8.198 7.422 47.481 1.00 59.06 88 ASP A O 1
ATOM 698 N N . GLN A 1 89 ? 7.049 9.046 46.456 1.00 55.97 89 GLN A N 1
ATOM 699 C CA . GLN A 1 89 ? 7.675 10.269 46.957 1.00 55.97 89 GLN A CA 1
ATOM 700 C C . GLN A 1 89 ? 7.202 11.435 46.094 1.00 55.97 89 GLN A C 1
ATOM 702 O O . GLN A 1 89 ? 7.352 11.433 44.874 1.00 55.97 89 GLN A O 1
ATOM 707 N N . GLY A 1 90 ? 6.569 12.413 46.745 1.00 59.47 90 GLY A N 1
ATOM 708 C CA . GLY A 1 90 ? 5.997 13.590 46.106 1.00 59.47 90 GLY A CA 1
ATOM 709 C C . GLY A 1 90 ? 7.039 14.360 45.303 1.00 59.47 90 GLY A C 1
ATOM 710 O O . GLY A 1 90 ? 7.882 15.055 45.866 1.00 59.47 90 GLY A O 1
ATOM 711 N N . VAL A 1 91 ? 6.951 14.266 43.978 1.00 52.66 91 VAL A N 1
ATOM 712 C CA . VAL A 1 91 ? 7.661 15.158 43.064 1.00 52.66 91 VAL A CA 1
ATOM 713 C C . VAL A 1 91 ? 6.721 16.315 42.751 1.00 52.66 91 VAL A C 1
ATOM 715 O O . VAL A 1 91 ? 5.655 16.132 42.165 1.00 52.66 91 VAL A O 1
ATOM 718 N N . ASN A 1 92 ? 7.100 17.511 43.192 1.00 56.78 92 ASN A N 1
ATOM 719 C CA . ASN A 1 92 ? 6.332 18.731 42.986 1.00 56.78 92 ASN A CA 1
ATOM 720 C C . ASN A 1 92 ? 6.357 19.087 41.488 1.00 56.78 92 ASN A C 1
ATOM 722 O O . ASN A 1 92 ? 7.396 19.476 40.954 1.00 56.78 92 ASN A O 1
ATOM 726 N N . GLY A 1 93 ? 5.234 18.911 40.792 1.00 45.34 93 GLY A N 1
ATOM 727 C CA . GLY A 1 93 ? 5.109 19.283 39.386 1.00 45.34 93 GLY A CA 1
ATOM 728 C C . GLY A 1 93 ? 5.040 20.801 39.235 1.00 45.34 93 GLY A C 1
ATOM 729 O O . GLY A 1 93 ? 4.043 21.416 39.605 1.00 45.34 93 GLY A O 1
ATOM 730 N N . ILE A 1 94 ? 6.082 21.410 38.667 1.00 51.84 94 ILE A N 1
ATOM 731 C CA . ILE A 1 94 ? 5.990 22.764 38.113 1.00 51.84 94 ILE A CA 1
ATOM 732 C C . ILE A 1 94 ? 5.019 22.699 36.928 1.00 51.84 94 ILE A C 1
ATOM 734 O O . ILE A 1 94 ? 5.291 22.047 35.921 1.00 51.84 94 ILE A O 1
ATOM 738 N N . ASN A 1 95 ? 3.862 23.345 37.072 1.00 55.03 95 ASN A N 1
ATOM 739 C CA . ASN A 1 95 ? 2.914 23.563 35.986 1.00 55.03 95 ASN A CA 1
ATOM 740 C C . ASN A 1 95 ? 3.506 24.609 35.033 1.00 55.03 95 ASN A C 1
ATOM 742 O O . ASN A 1 95 ? 3.323 25.809 35.235 1.00 55.03 95 ASN A O 1
ATOM 746 N N . ASP A 1 96 ? 4.253 24.153 34.029 1.00 49.12 96 ASP A N 1
ATOM 747 C CA . ASP A 1 96 ? 4.659 25.010 32.923 1.00 49.12 96 ASP A CA 1
ATOM 748 C C . ASP A 1 96 ? 3.523 25.088 31.894 1.00 49.12 96 ASP A C 1
ATOM 750 O O . ASP A 1 96 ? 3.205 24.124 31.194 1.00 49.12 96 ASP A O 1
ATOM 754 N N . GLY A 1 97 ? 2.883 26.260 31.893 1.00 53.59 97 GLY A N 1
ATOM 755 C CA . GLY A 1 97 ? 2.141 26.881 30.800 1.00 53.59 97 GLY A CA 1
ATOM 756 C C . GLY A 1 97 ? 1.588 25.955 29.722 1.00 53.59 97 GLY A C 1
ATOM 757 O O . GLY A 1 97 ? 2.252 25.658 28.730 1.00 53.59 97 GLY A O 1
ATOM 758 N N . GLY A 1 98 ? 0.309 25.602 29.866 1.00 50.62 98 GLY A N 1
ATOM 759 C CA . GLY A 1 98 ? -0.463 24.867 28.870 1.00 50.62 98 GLY A CA 1
ATOM 760 C C . GLY A 1 98 ? -0.240 25.374 27.442 1.00 50.62 98 GLY A C 1
ATOM 761 O O . GLY A 1 98 ? -0.679 26.463 27.064 1.00 50.62 98 GLY A O 1
ATOM 762 N N . LYS A 1 99 ? 0.392 24.537 26.616 1.00 60.34 99 LYS A N 1
ATOM 763 C CA . LYS A 1 99 ? 0.383 24.692 25.161 1.00 60.34 99 LYS A CA 1
ATOM 764 C C . LYS A 1 99 ? -1.045 24.452 24.679 1.00 60.34 99 LYS A C 1
ATOM 766 O O . LYS A 1 99 ? -1.476 23.314 24.507 1.00 60.34 99 LYS A O 1
ATOM 771 N N . LYS A 1 100 ? -1.795 25.538 24.491 1.00 57.62 100 LYS A N 1
ATOM 772 C CA . LYS A 1 100 ? -3.097 25.529 23.821 1.00 57.62 100 LYS A CA 1
ATOM 773 C C . LYS A 1 100 ? -2.885 25.090 22.374 1.00 57.62 100 LYS A C 1
ATOM 775 O O . LYS A 1 100 ? -2.510 25.897 21.530 1.00 57.62 100 LYS A O 1
ATOM 780 N N . VAL A 1 101 ? -3.117 23.815 22.082 1.00 57.84 101 VAL A N 1
ATOM 781 C CA . VAL A 1 101 ? -3.332 23.384 20.699 1.00 57.84 101 VAL A CA 1
ATOM 782 C C . VAL A 1 101 ? -4.680 23.956 20.270 1.00 57.84 101 VAL A C 1
ATOM 784 O O . VAL A 1 101 ? -5.722 23.602 20.821 1.00 57.84 101 VAL A O 1
ATOM 787 N N . LYS A 1 102 ? -4.640 24.914 19.344 1.00 55.03 102 LYS A N 1
ATOM 788 C CA . LYS A 1 102 ? -5.821 25.549 18.761 1.00 55.03 102 LYS A CA 1
ATOM 789 C C . LYS A 1 102 ? -6.377 24.604 17.689 1.00 55.03 102 LYS A C 1
ATOM 791 O O . LYS A 1 102 ? -5.703 24.325 16.707 1.00 55.03 102 LYS A O 1
ATOM 796 N N . TYR A 1 103 ? -7.579 24.074 17.912 1.00 52.84 103 TYR A N 1
ATOM 797 C CA . TYR A 1 103 ? -8.256 23.106 17.032 1.00 52.84 103 TYR A CA 1
ATOM 798 C C . TYR A 1 103 ? -9.205 23.766 16.010 1.00 52.84 103 TYR A C 1
ATOM 800 O O . TYR A 1 103 ? -10.050 23.098 15.415 1.00 52.84 103 TYR A O 1
ATOM 808 N N . GLU A 1 104 ? -9.100 25.079 15.789 1.00 48.91 104 GLU A N 1
ATOM 809 C CA . GLU A 1 104 ? -9.948 25.776 14.820 1.00 48.91 104 GLU A CA 1
ATOM 810 C C . GLU A 1 104 ? -9.460 25.537 13.380 1.00 48.91 104 GLU A C 1
ATOM 812 O O . GLU A 1 104 ? -8.566 26.202 12.867 1.00 48.91 104 GLU A O 1
ATOM 817 N N . ILE A 1 105 ? -10.098 24.576 12.702 1.00 52.50 105 ILE A N 1
ATOM 818 C CA . ILE A 1 105 ? -9.888 24.220 11.281 1.00 52.50 105 ILE A CA 1
ATOM 819 C C . ILE A 1 105 ? -10.135 25.414 10.331 1.00 52.50 105 ILE A C 1
ATOM 821 O O . ILE A 1 105 ? -9.698 25.410 9.179 1.00 52.50 105 ILE A O 1
ATOM 825 N N . THR A 1 106 ? -10.825 26.455 10.798 1.00 53.22 106 THR A N 1
ATOM 826 C CA . THR A 1 106 ? -11.093 27.689 10.047 1.00 53.22 106 THR A CA 1
ATOM 827 C C . THR A 1 106 ? -9.824 28.458 9.677 1.00 53.22 106 THR A C 1
ATOM 829 O O . THR A 1 106 ? -9.847 29.165 8.673 1.00 53.22 106 THR A O 1
ATOM 832 N N . GLU A 1 107 ? -8.712 28.277 10.399 1.00 50.38 107 GLU A N 1
ATOM 833 C CA . GLU A 1 107 ? -7.440 28.951 10.092 1.00 50.38 107 GLU A CA 1
ATOM 834 C C . GLU A 1 107 ? -6.675 28.322 8.909 1.00 50.38 107 GLU A C 1
ATOM 836 O O . GLU A 1 107 ? -5.797 28.967 8.344 1.00 50.38 107 GLU A O 1
ATOM 841 N N . VAL A 1 108 ? -7.021 27.097 8.482 1.00 53.97 108 VAL A N 1
ATOM 842 C CA . VAL A 1 108 ? -6.282 26.346 7.435 1.00 53.97 108 VAL A CA 1
ATOM 843 C C . VAL A 1 108 ? -7.066 26.229 6.120 1.00 53.97 108 VAL A C 1
ATOM 845 O O . VAL A 1 108 ? -6.603 25.630 5.151 1.00 53.97 108 VAL A O 1
ATOM 848 N N . LYS A 1 109 ? -8.267 26.811 6.030 1.00 62.84 109 LYS A N 1
ATOM 849 C CA . LYS A 1 109 ? -9.014 26.860 4.766 1.00 62.84 109 LYS A CA 1
ATOM 850 C C . LYS A 1 109 ? -8.501 28.001 3.894 1.00 62.84 109 LYS A C 1
ATOM 852 O O . LYS A 1 109 ? -9.153 29.031 3.765 1.00 62.84 109 LYS A O 1
ATOM 857 N N . THR A 1 110 ? -7.349 27.806 3.260 1.00 70.69 110 THR A N 1
ATOM 858 C CA . THR A 1 110 ? -6.951 28.627 2.112 1.00 70.69 110 THR A CA 1
ATOM 859 C C . THR A 1 110 ? -8.008 28.434 1.017 1.00 70.69 110 THR A C 1
ATOM 861 O O . THR A 1 110 ? -8.169 27.312 0.530 1.00 70.69 110 THR A O 1
ATOM 864 N N . PRO A 1 111 ? -8.785 29.464 0.633 1.00 74.31 111 PRO A N 1
ATOM 865 C CA . PRO A 1 111 ? -9.806 29.312 -0.395 1.00 74.31 111 PRO A CA 1
ATOM 866 C C . PRO A 1 111 ? -9.168 28.898 -1.721 1.00 74.31 111 PRO A C 1
ATOM 868 O O . PRO A 1 111 ? -8.076 29.368 -2.048 1.00 74.31 111 PRO A O 1
ATOM 871 N N . LEU A 1 112 ? -9.874 28.113 -2.544 1.00 69.88 112 LEU A N 1
ATOM 872 C CA . LEU A 1 112 ? -9.358 27.659 -3.849 1.00 69.88 112 LEU A CA 1
ATOM 873 C C . LEU A 1 112 ? -8.888 28.815 -4.744 1.00 69.88 112 LEU A C 1
ATOM 875 O O . LEU A 1 112 ? -7.973 28.652 -5.537 1.00 69.88 112 LEU A O 1
ATOM 879 N N . ARG A 1 113 ? -9.446 30.018 -4.563 1.00 72.38 113 ARG A N 1
ATOM 880 C CA . ARG A 1 113 ? -9.032 31.231 -5.275 1.00 72.38 113 ARG A CA 1
ATOM 881 C C . ARG A 1 113 ? -7.612 31.683 -4.912 1.00 72.38 113 ARG A C 1
ATOM 883 O O . ARG A 1 113 ? -6.911 32.218 -5.762 1.00 72.38 113 ARG A O 1
ATOM 890 N N . GLN A 1 114 ? -7.195 31.508 -3.657 1.00 73.50 114 GLN A N 1
ATOM 891 C CA . GLN A 1 114 ? -5.823 31.811 -3.235 1.00 73.50 114 GLN A CA 1
ATOM 892 C C . GLN A 1 114 ? -4.847 30.767 -3.775 1.00 73.50 114 GLN A C 1
ATOM 894 O O . GLN A 1 114 ? -3.795 31.138 -4.282 1.00 73.50 114 GLN A O 1
ATOM 899 N N . VAL A 1 115 ? -5.233 29.489 -3.750 1.00 76.25 115 VAL A N 1
ATOM 900 C CA . VAL A 1 115 ? -4.446 28.408 -4.364 1.00 76.25 115 VAL A CA 1
ATOM 901 C C . VAL A 1 115 ? -4.293 28.643 -5.872 1.00 76.25 115 VAL A C 1
ATOM 903 O O . VAL A 1 115 ? -3.189 28.554 -6.393 1.00 76.25 115 VAL A O 1
ATOM 906 N N . TRP A 1 116 ? -5.371 29.042 -6.553 1.00 72.56 116 TRP A N 1
ATOM 907 C CA . TRP A 1 116 ? -5.382 29.379 -7.979 1.00 72.56 116 TRP A CA 1
ATOM 908 C C . TRP A 1 116 ? -4.372 30.466 -8.339 1.00 72.56 116 TRP A C 1
ATOM 910 O O . TRP A 1 116 ? -3.551 30.285 -9.234 1.00 72.56 116 TRP A O 1
ATOM 920 N N . LYS A 1 117 ? -4.401 31.584 -7.604 1.00 77.06 117 LYS A N 1
ATOM 921 C CA . LYS A 1 117 ? -3.481 32.704 -7.820 1.00 77.06 117 LYS A CA 1
ATOM 922 C C . LYS A 1 117 ? -2.017 32.256 -7.720 1.00 77.06 117 LYS A C 1
ATOM 924 O O . LYS A 1 117 ? -1.223 32.601 -8.588 1.00 77.06 117 LYS A O 1
ATOM 929 N N . GLU A 1 118 ? -1.686 31.451 -6.712 1.00 79.69 118 GLU A N 1
ATOM 930 C CA . GLU A 1 118 ? -0.334 30.909 -6.521 1.00 79.69 118 GLU A CA 1
ATOM 931 C C . GLU A 1 118 ? 0.084 29.947 -7.640 1.00 79.69 118 GLU A C 1
ATOM 933 O O . GLU A 1 118 ? 1.242 29.940 -8.055 1.00 79.69 118 GLU A O 1
ATOM 938 N N . MET A 1 119 ? -0.842 29.130 -8.148 1.00 79.38 119 MET A N 1
ATOM 939 C CA . MET A 1 119 ? -0.558 28.208 -9.251 1.00 79.38 119 MET A CA 1
ATOM 940 C C . MET A 1 119 ? -0.254 28.956 -10.556 1.00 79.38 119 MET A C 1
ATOM 942 O O . MET A 1 119 ? 0.672 28.567 -11.267 1.00 79.38 119 MET A O 1
ATOM 946 N N . VAL A 1 120 ? -0.975 30.046 -10.837 1.00 76.69 120 VAL A N 1
ATOM 947 C CA . VAL A 1 120 ? -0.708 30.928 -11.987 1.00 76.69 120 VAL A CA 1
ATOM 948 C C . VAL A 1 120 ? 0.629 31.654 -11.823 1.00 76.69 120 VAL A C 1
ATOM 950 O O . VAL A 1 120 ? 1.440 31.656 -12.743 1.00 76.69 120 VAL A O 1
ATOM 953 N N . GLU A 1 121 ? 0.904 32.221 -10.645 1.00 78.88 121 GLU A N 1
ATOM 954 C CA . GLU A 1 121 ? 2.159 32.941 -10.373 1.00 78.88 121 GLU A CA 1
ATOM 955 C C . GLU A 1 121 ? 3.394 32.039 -10.517 1.00 78.88 121 GLU A C 1
ATOM 957 O O . GLU A 1 121 ? 4.446 32.473 -10.982 1.00 78.88 121 GLU A O 1
ATOM 962 N N . ARG A 1 122 ? 3.250 30.752 -10.191 1.00 80.44 122 ARG A N 1
ATOM 963 C CA . ARG A 1 122 ? 4.306 29.744 -10.351 1.00 80.44 122 ARG A CA 1
ATOM 964 C C . ARG A 1 122 ? 4.354 29.114 -11.745 1.00 80.44 122 ARG A C 1
ATOM 966 O O . ARG A 1 122 ? 5.137 28.189 -11.949 1.00 80.44 122 ARG A O 1
ATOM 973 N N . GLY A 1 123 ? 3.524 29.576 -12.683 1.00 76.19 123 GLY A N 1
ATOM 974 C CA . GLY A 1 123 ? 3.469 29.062 -14.055 1.00 76.19 123 GLY A CA 1
ATOM 975 C C . GLY A 1 123 ? 3.014 27.605 -14.152 1.00 76.19 123 GLY A C 1
ATOM 976 O O . GLY A 1 123 ? 3.283 26.940 -15.147 1.00 76.19 123 GLY A O 1
ATOM 977 N N . LEU A 1 124 ? 2.343 27.090 -13.117 1.00 76.00 124 LEU A N 1
ATOM 978 C CA . LEU A 1 124 ? 1.801 25.730 -13.101 1.00 76.00 124 LEU A CA 1
ATOM 979 C C . LEU A 1 124 ? 0.520 25.626 -13.941 1.00 76.00 124 LEU A C 1
ATOM 981 O O . LEU A 1 124 ? 0.068 24.519 -14.227 1.00 76.00 124 LEU A O 1
ATOM 985 N N . ILE A 1 125 ? -0.063 26.772 -14.313 1.00 71.44 125 ILE A N 1
ATOM 986 C CA . ILE A 1 125 ? -1.257 26.902 -15.150 1.00 71.44 125 ILE A CA 1
ATOM 987 C C . ILE A 1 125 ? -1.057 28.084 -16.106 1.00 71.44 125 ILE A C 1
ATOM 989 O O . ILE A 1 125 ? -0.658 29.165 -15.673 1.00 71.44 125 ILE A O 1
ATOM 993 N N . ILE A 1 126 ? -1.340 27.876 -17.394 1.00 66.00 126 ILE A N 1
ATOM 994 C CA . ILE A 1 126 ? -1.314 28.911 -18.436 1.00 66.00 126 ILE A CA 1
ATOM 995 C C . ILE A 1 126 ? -2.740 29.456 -18.590 1.00 66.00 126 ILE A C 1
ATOM 997 O O . ILE A 1 126 ? -3.669 28.685 -18.820 1.00 66.00 126 ILE A O 1
ATOM 1001 N N . LEU A 1 127 ? -2.918 30.768 -18.419 1.00 54.81 127 LEU A N 1
ATOM 1002 C CA . LEU A 1 127 ? -4.167 31.461 -18.742 1.00 54.81 127 LEU A CA 1
ATOM 1003 C C . LEU A 1 127 ? -4.117 31.845 -20.219 1.00 54.81 127 LEU A C 1
ATOM 1005 O O . LEU A 1 127 ? -3.367 32.753 -20.581 1.00 54.81 127 LEU A O 1
ATOM 1009 N N . ASP A 1 128 ? -4.908 31.179 -21.054 1.00 41.38 128 ASP A N 1
ATOM 1010 C CA . ASP A 1 128 ? -5.128 31.663 -22.412 1.00 41.38 128 ASP A CA 1
ATOM 1011 C C . ASP A 1 128 ? -5.951 32.949 -22.320 1.00 41.38 128 ASP A C 1
ATOM 1013 O O . ASP A 1 128 ? -7.098 32.974 -21.868 1.00 41.38 128 ASP A O 1
ATOM 1017 N N . SER A 1 129 ? -5.299 34.059 -22.660 1.00 52.22 129 SER A N 1
ATOM 1018 C CA . SER A 1 129 ? -5.928 35.364 -22.702 1.00 52.22 129 SER A CA 1
ATOM 1019 C C . SER A 1 129 ? -6.894 35.403 -23.875 1.00 52.22 129 SER A C 1
ATOM 1021 O O . SER A 1 129 ? -6.455 35.568 -25.009 1.00 52.22 129 SER A O 1
ATOM 1023 N N . GLU A 1 130 ? -8.195 35.344 -23.621 1.00 43.38 130 GLU A N 1
ATOM 1024 C CA . GLU A 1 130 ? -9.152 35.915 -24.560 1.00 43.38 130 GLU A CA 1
ATOM 1025 C C . GLU A 1 130 ? -10.331 36.572 -23.827 1.00 43.38 130 GLU A C 1
ATOM 1027 O O . GLU A 1 130 ? -11.156 35.947 -23.172 1.00 43.38 130 GLU A O 1
ATOM 1032 N N . GLU A 1 131 ? -10.313 37.900 -23.951 1.00 39.69 131 GLU A N 1
ATOM 1033 C CA . GLU A 1 131 ? -11.429 38.840 -23.921 1.00 39.69 131 GLU A CA 1
ATOM 1034 C C . GLU A 1 131 ? -12.141 39.157 -22.587 1.00 39.69 131 GLU A C 1
ATOM 1036 O O . GLU A 1 131 ? -13.043 38.491 -22.086 1.00 39.69 131 GLU A O 1
ATOM 1041 N N . ARG A 1 132 ? -11.769 40.333 -22.064 1.00 47.59 132 ARG A N 1
ATOM 1042 C CA . ARG A 1 132 ? -12.543 41.158 -21.130 1.00 47.59 132 ARG A CA 1
ATOM 1043 C C . ARG A 1 132 ? -13.983 41.328 -21.644 1.00 47.59 132 ARG A C 1
ATOM 1045 O O . ARG A 1 132 ? -14.229 42.162 -22.509 1.00 47.59 132 ARG A O 1
ATOM 1052 N N . SER A 1 133 ? -14.950 40.663 -21.018 1.00 41.47 133 SER A N 1
ATOM 1053 C CA . SER A 1 133 ? -16.331 41.154 -20.982 1.00 41.47 133 SER A CA 1
ATOM 1054 C C . SER A 1 133 ? -16.681 41.566 -19.553 1.00 41.47 133 SER A C 1
ATOM 1056 O O . SER A 1 133 ? -16.876 40.732 -18.666 1.00 41.47 133 SER A O 1
ATOM 1058 N N . GLU A 1 134 ? -16.732 42.876 -19.314 1.00 50.34 134 GLU A N 1
ATOM 1059 C CA . GLU A 1 134 ? -17.291 43.473 -18.103 1.00 50.34 134 GLU A CA 1
ATOM 1060 C C . GLU A 1 134 ? -18.783 43.113 -18.001 1.00 50.34 134 GLU A C 1
ATOM 1062 O O . GLU A 1 134 ? -19.644 43.777 -18.569 1.00 50.34 134 GLU A O 1
ATOM 1067 N N . GLY A 1 135 ? -19.105 42.031 -17.287 1.00 46.16 135 GLY A N 1
ATOM 1068 C CA . GLY A 1 135 ? -20.489 41.572 -17.175 1.00 46.16 135 GLY A CA 1
ATOM 1069 C C . GLY A 1 135 ? -20.710 40.454 -16.158 1.00 46.16 135 GLY A C 1
ATOM 1070 O O . GLY A 1 135 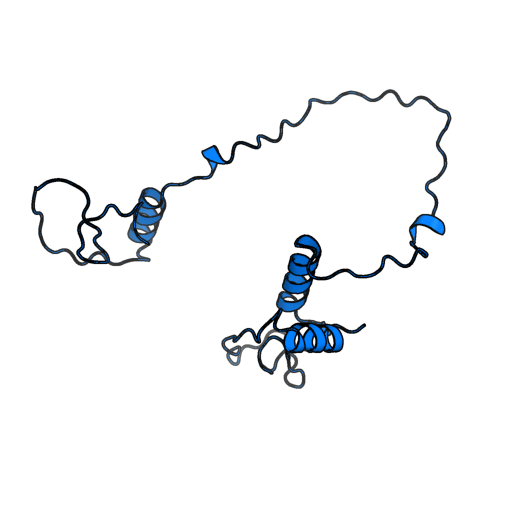? -20.758 39.290 -16.511 1.00 46.16 135 GLY A O 1
ATOM 1071 N N . LYS A 1 136 ? -20.885 40.836 -14.887 1.00 47.78 136 LYS A N 1
ATOM 1072 C CA . LYS A 1 136 ? -21.597 40.114 -13.806 1.00 47.78 136 LYS A CA 1
ATOM 1073 C C . LYS A 1 136 ? -21.443 38.572 -13.699 1.00 47.78 136 LYS A C 1
ATOM 1075 O O . LYS A 1 136 ? -22.234 37.817 -14.240 1.00 47.78 136 LYS A O 1
ATOM 1080 N N . ARG A 1 137 ? -20.625 38.206 -12.700 1.00 57.09 137 ARG A N 1
ATOM 1081 C CA . ARG A 1 137 ? -20.840 37.177 -11.653 1.00 57.09 137 ARG A CA 1
ATOM 1082 C C . ARG A 1 137 ? -20.843 35.702 -12.097 1.00 57.09 137 ARG A C 1
ATOM 1084 O O . ARG A 1 137 ? -21.791 35.214 -12.691 1.00 57.09 137 ARG A O 1
ATOM 1091 N N . ASN A 1 138 ? -19.824 34.998 -11.593 1.00 57.69 138 ASN A N 1
ATOM 1092 C CA . ASN A 1 138 ? -19.687 33.540 -11.496 1.00 57.69 138 ASN A CA 1
ATOM 1093 C C . ASN A 1 138 ? -19.458 32.833 -12.835 1.00 57.69 138 ASN A C 1
ATOM 1095 O O . ASN A 1 138 ? -20.295 32.058 -13.281 1.00 57.69 138 ASN A O 1
ATOM 1099 N N . TYR A 1 139 ? -18.301 33.088 -13.442 1.00 57.25 139 TYR A N 1
ATOM 1100 C CA . TYR A 1 139 ? -17.807 32.329 -14.585 1.00 57.25 139 TYR A CA 1
ATOM 1101 C C . TYR A 1 139 ? -16.632 31.448 -14.157 1.00 57.25 139 TYR A C 1
ATOM 1103 O O . TYR A 1 139 ? -15.714 31.928 -13.490 1.00 57.25 139 TYR A O 1
ATOM 1111 N N . CYS A 1 140 ? -16.670 30.168 -14.515 1.00 64.50 140 CYS A N 1
ATOM 1112 C CA . CYS A 1 140 ? -15.583 29.229 -14.289 1.00 64.50 140 CYS A CA 1
ATOM 1113 C C . CYS A 1 140 ? -14.763 29.127 -15.573 1.00 64.50 140 CYS A C 1
ATOM 1115 O O . CYS A 1 140 ? -15.218 28.539 -16.557 1.00 64.50 140 CYS A O 1
ATOM 1117 N N . GLU A 1 141 ? -13.559 29.695 -15.535 1.00 64.38 141 GLU A N 1
ATOM 1118 C CA . GLU A 1 141 ? -12.612 29.784 -16.658 1.00 64.38 141 GLU A CA 1
ATOM 1119 C C . GLU A 1 141 ? -12.171 28.405 -17.180 1.00 64.38 141 GLU A C 1
ATOM 1121 O O . GLU A 1 141 ? -11.799 28.276 -18.337 1.00 64.38 141 GLU A O 1
ATOM 1126 N N . PHE A 1 142 ? -12.292 27.347 -16.374 1.00 62.19 142 PHE A N 1
ATOM 1127 C CA . PHE A 1 142 ? -11.957 25.982 -16.794 1.00 62.19 142 PHE A CA 1
ATOM 1128 C C . PHE A 1 142 ? -13.014 25.306 -17.653 1.00 62.19 142 PHE A C 1
ATOM 1130 O O . PHE A 1 142 ? -12.700 24.507 -18.530 1.00 62.19 142 PHE A O 1
ATOM 1137 N N . HIS A 1 143 ? -14.281 25.550 -17.328 1.00 67.69 143 HIS A N 1
ATOM 1138 C CA . HIS A 1 143 ? -15.410 24.865 -17.954 1.00 67.69 143 HIS A CA 1
ATOM 1139 C C . HIS A 1 143 ? -16.178 25.788 -18.900 1.00 67.69 143 HIS A C 1
ATOM 1141 O O . HIS A 1 143 ? -17.189 25.367 -19.459 1.00 67.69 143 HIS A O 1
ATOM 1147 N N . ASN A 1 144 ? -15.743 27.045 -19.045 1.00 59.50 144 ASN A N 1
ATOM 1148 C CA . ASN A 1 144 ? -16.437 28.077 -19.811 1.00 59.50 144 ASN A CA 1
ATOM 1149 C C . ASN A 1 144 ? -17.932 28.162 -19.414 1.00 59.50 144 ASN A C 1
ATOM 1151 O O . ASN A 1 144 ? -18.827 28.256 -20.255 1.00 59.50 144 ASN A O 1
ATOM 1155 N N . ARG A 1 145 ? -18.218 28.004 -18.109 1.00 61.62 145 ARG A N 1
ATOM 1156 C CA . ARG A 1 145 ? -19.567 27.751 -17.568 1.00 61.62 145 ARG A CA 1
ATOM 1157 C C . ARG A 1 145 ? -19.890 28.718 -16.439 1.00 61.62 145 ARG A C 1
ATOM 1159 O O . ARG A 1 145 ? -19.024 29.057 -15.640 1.00 61.62 145 ARG A O 1
ATOM 1166 N N . GLY A 1 146 ? -21.160 29.097 -16.329 1.00 66.88 146 GLY A N 1
ATOM 1167 C CA . GLY A 1 146 ? -21.655 30.022 -15.308 1.00 66.88 146 GLY A CA 1
ATOM 1168 C C . GLY A 1 146 ? -21.738 29.416 -13.901 1.00 66.88 146 GLY A C 1
ATOM 1169 O O . GLY A 1 146 ? -22.834 29.137 -13.428 1.00 66.88 146 GLY A O 1
ATOM 1170 N N . HIS A 1 147 ? -20.601 29.173 -13.247 1.00 71.38 147 HIS A N 1
ATOM 1171 C CA . HIS A 1 147 ? -20.520 28.952 -11.800 1.00 71.38 147 HIS A CA 1
ATOM 1172 C C . HIS A 1 147 ? -19.233 29.563 -11.229 1.00 71.38 147 HIS A C 1
ATOM 1174 O O . HIS A 1 147 ? -18.285 29.855 -11.956 1.00 71.38 147 HIS A O 1
ATOM 1180 N N . GLY A 1 148 ? -19.199 29.798 -9.916 1.00 69.31 148 GLY A N 1
ATOM 1181 C CA . GLY A 1 148 ? -17.995 30.293 -9.250 1.00 69.31 148 GLY A CA 1
ATOM 1182 C C . GLY A 1 148 ? -16.981 29.169 -9.051 1.00 69.31 148 GLY A C 1
ATOM 1183 O O . GLY A 1 148 ? -17.359 28.039 -8.776 1.00 69.31 148 GLY A O 1
ATOM 1184 N N . ILE A 1 149 ? -15.683 29.475 -9.088 1.00 66.62 149 ILE A N 1
ATOM 1185 C CA . ILE A 1 149 ? -14.623 28.465 -8.889 1.00 66.62 149 ILE A CA 1
ATOM 1186 C C . ILE A 1 149 ? -14.694 27.733 -7.533 1.00 66.62 149 ILE A C 1
ATOM 1188 O O . ILE A 1 149 ? -14.150 26.647 -7.380 1.00 66.62 149 ILE A O 1
ATOM 1192 N N . GLN A 1 150 ? -15.377 28.309 -6.537 1.00 66.50 150 GLN A N 1
ATOM 1193 C CA . GLN A 1 150 ? -15.616 27.657 -5.239 1.00 66.50 150 GLN A CA 1
ATOM 1194 C C . GLN A 1 150 ? -16.706 26.574 -5.291 1.00 66.50 150 GLN A C 1
ATOM 1196 O O . GLN A 1 150 ? -16.840 25.805 -4.347 1.00 66.50 150 GLN A O 1
ATOM 1201 N N . GLU A 1 151 ? -17.480 26.526 -6.373 1.00 66.75 151 GLU A N 1
ATOM 1202 C CA . GLU A 1 151 ? -18.583 25.588 -6.608 1.00 66.75 151 GLU A CA 1
ATOM 1203 C C . GLU A 1 151 ? -18.237 24.595 -7.733 1.00 66.75 151 GLU A C 1
ATOM 1205 O O . GLU A 1 151 ? -19.094 23.846 -8.198 1.00 66.75 151 GLU A O 1
ATOM 1210 N N . CYS A 1 152 ? -16.981 24.599 -8.198 1.00 70.00 152 CYS A N 1
ATOM 1211 C CA . CYS A 1 152 ? -16.507 23.704 -9.245 1.00 70.00 152 CYS A CA 1
ATOM 1212 C C . CYS A 1 152 ? -16.419 22.283 -8.672 1.00 70.00 152 CYS A C 1
ATOM 1214 O O . CYS A 1 152 ? -15.619 22.028 -7.770 1.00 70.00 152 CYS A O 1
ATOM 1216 N N . THR A 1 153 ? -17.293 21.399 -9.159 1.00 65.88 153 THR A N 1
ATOM 1217 C CA . THR A 1 153 ? -17.398 19.990 -8.745 1.00 65.88 153 THR A CA 1
ATOM 1218 C C . THR A 1 153 ? -16.967 19.073 -9.874 1.00 65.88 153 THR A C 1
ATOM 1220 O O . THR A 1 153 ? -17.216 19.450 -11.045 1.00 65.88 153 THR A O 1
#

Foldseek 3Di:
DALVVVVVVCVVVVVADADADDADDPPADPQFDQPEFDVSHVGHGGHYVNPPPVSVVVVVVCVVVVVDDDPPPVVPVCVVDPDPPPPDDDDDDDPPDDPPPDPPPVVVCPDVVNVVVVCVVVVVDDQDDDDDDPDDDAADSVVRDRHHPSPDD

Radius of gyration: 26.37 Å; chains: 1; bounding box: 42×56×72 Å